Protein AF-A0A1W2H409-F1 (afdb_monomer)

Secondary structure (DSSP, 8-state):
--TT-EEEEEEEEE-TTS-EEEEEEEEEE--EEEEEES-STTSEEEEEE-TTSEEEEEEEE-SSS--EEEEEEETTPEEE-TTSPSEEEEEEEEETTEEEEEEEEEE--

Structure (mmCIF, N/CA/C/O backbone):
data_AF-A0A1W2H409-F1
#
_entry.id   AF-A0A1W2H409-F1
#
loop_
_atom_site.group_PDB
_atom_site.id
_atom_site.type_symbol
_atom_site.label_atom_id
_atom_site.label_alt_id
_atom_site.label_comp_id
_atom_site.label_asym_id
_atom_site.label_entity_id
_atom_site.label_seq_id
_atom_site.pdbx_PDB_ins_code
_atom_site.Cartn_x
_atom_site.Cartn_y
_atom_site.Cartn_z
_atom_site.occupancy
_atom_site.B_iso_or_equiv
_atom_site.auth_seq_id
_atom_site.auth_comp_id
_atom_site.auth_asym_id
_atom_site.auth_atom_id
_atom_site.pdbx_PDB_model_num
ATOM 1 N N . MET A 1 1 ? -10.602 -8.644 -10.021 1.00 40.28 1 MET A N 1
ATOM 2 C CA . MET A 1 1 ? -9.345 -9.085 -10.670 1.00 40.28 1 MET A CA 1
ATOM 3 C C . MET A 1 1 ? -8.415 -9.518 -9.551 1.00 40.28 1 MET A C 1
ATOM 5 O O . MET A 1 1 ? -8.414 -8.799 -8.561 1.00 40.28 1 MET A O 1
ATOM 9 N N . PRO A 1 2 ? -7.706 -10.656 -9.641 1.00 48.50 2 PRO A N 1
ATOM 10 C CA . PRO A 1 2 ? -6.783 -11.060 -8.583 1.00 48.50 2 PRO A CA 1
ATOM 11 C C . PRO A 1 2 ? -5.724 -9.964 -8.383 1.00 48.50 2 PRO A C 1
ATOM 13 O O . PRO A 1 2 ? -5.122 -9.492 -9.354 1.00 48.50 2 PRO A O 1
ATOM 16 N N . SER A 1 3 ? -5.590 -9.500 -7.143 1.00 54.72 3 SER A N 1
ATOM 17 C CA . SER A 1 3 ? -4.532 -8.606 -6.679 1.00 54.72 3 SER A CA 1
ATOM 18 C C . SER A 1 3 ? -3.172 -9.301 -6.857 1.00 54.72 3 SER A C 1
ATOM 20 O O . SER A 1 3 ? -3.072 -10.522 -6.766 1.00 54.72 3 SER A O 1
ATOM 22 N N . GLY A 1 4 ? -2.122 -8.542 -7.190 1.00 58.03 4 GLY A N 1
ATOM 23 C CA . GLY A 1 4 ? -0.744 -9.047 -7.133 1.00 58.03 4 GLY A CA 1
ATOM 24 C C . GLY A 1 4 ? -0.034 -9.439 -8.429 1.00 58.03 4 GLY A C 1
ATOM 25 O O . GLY A 1 4 ? 1.086 -9.940 -8.389 1.00 58.03 4 GLY A O 1
ATOM 26 N N . GLY A 1 5 ? -0.597 -9.130 -9.596 1.00 67.25 5 GLY A N 1
ATOM 27 C CA . GLY A 1 5 ? 0.169 -9.194 -10.846 1.00 67.25 5 GLY A CA 1
ATOM 28 C C . GLY A 1 5 ? 1.178 -8.044 -10.976 1.00 67.25 5 GLY A C 1
ATOM 29 O O . GLY A 1 5 ? 0.907 -6.920 -10.555 1.00 67.25 5 GLY A O 1
ATOM 30 N N . SER A 1 6 ? 2.315 -8.281 -11.630 1.00 76.06 6 SER A N 1
ATOM 31 C CA . SER A 1 6 ? 3.173 -7.207 -12.147 1.00 76.06 6 SER A CA 1
ATOM 32 C C . SER A 1 6 ? 3.511 -7.444 -13.618 1.00 76.06 6 SER A C 1
ATOM 34 O O . SER A 1 6 ? 3.532 -8.579 -14.093 1.00 76.06 6 SER A O 1
ATOM 36 N N . ILE A 1 7 ? 3.735 -6.362 -14.361 1.00 81.12 7 ILE A N 1
ATOM 37 C CA . ILE A 1 7 ? 4.206 -6.397 -15.745 1.00 81.12 7 ILE A CA 1
ATOM 38 C C . ILE A 1 7 ? 5.533 -5.655 -15.795 1.00 81.12 7 ILE A C 1
ATOM 40 O O . ILE A 1 7 ? 5.595 -4.466 -15.483 1.00 81.12 7 ILE A O 1
ATOM 44 N N . SER A 1 8 ? 6.583 -6.350 -16.222 1.00 84.06 8 SER A N 1
ATOM 45 C CA . SER A 1 8 ? 7.936 -5.805 -16.307 1.00 84.06 8 SER A CA 1
ATOM 46 C C . SER A 1 8 ? 8.385 -5.699 -17.759 1.00 84.06 8 SER A C 1
ATOM 48 O O . SER A 1 8 ? 8.354 -6.674 -18.508 1.00 84.06 8 SER A O 1
ATOM 50 N N . PHE A 1 9 ? 8.855 -4.519 -18.146 1.00 88.56 9 PHE A N 1
ATOM 51 C CA . PHE A 1 9 ? 9.456 -4.242 -19.443 1.00 88.56 9 PHE A CA 1
ATOM 52 C C . PHE A 1 9 ? 10.951 -3.996 -19.275 1.00 88.56 9 PHE A C 1
ATOM 54 O O . PHE A 1 9 ? 11.367 -3.208 -18.424 1.00 88.56 9 PHE A O 1
ATOM 61 N N . LYS A 1 10 ? 11.760 -4.613 -20.138 1.00 93.81 10 LYS A N 1
ATOM 62 C CA . LYS A 1 10 ? 13.165 -4.245 -20.317 1.00 93.81 10 LYS A CA 1
ATOM 63 C C . LYS A 1 10 ? 13.293 -3.401 -21.579 1.00 93.81 10 LYS A C 1
ATOM 65 O O . LYS A 1 10 ? 13.029 -3.883 -22.677 1.00 93.81 10 LYS A O 1
ATOM 70 N N . VAL A 1 11 ? 13.690 -2.146 -21.414 1.00 92.44 11 VAL A N 1
ATOM 71 C CA . VAL A 1 11 ? 13.889 -1.192 -22.507 1.00 92.44 11 VAL A CA 1
ATOM 72 C C . VAL A 1 11 ? 15.384 -1.018 -22.738 1.00 92.44 11 VAL A C 1
ATOM 74 O O . VAL A 1 11 ? 16.075 -0.428 -21.906 1.00 92.44 11 VAL A O 1
ATOM 77 N N . ASP A 1 12 ? 15.870 -1.519 -23.871 1.00 94.62 12 ASP A N 1
ATOM 78 C CA . ASP A 1 12 ? 17.262 -1.379 -24.299 1.00 94.62 12 ASP A CA 1
ATOM 79 C C . ASP A 1 12 ? 17.375 -0.286 -25.369 1.00 94.62 12 ASP A C 1
ATOM 81 O O . ASP A 1 12 ? 16.795 -0.388 -26.450 1.00 94.62 12 ASP A O 1
ATOM 85 N N . ALA A 1 13 ? 18.157 0.753 -25.090 1.00 94.00 13 ALA A N 1
ATOM 86 C CA . ALA A 1 13 ? 18.599 1.705 -26.097 1.00 94.00 13 ALA A CA 1
ATOM 87 C C . ALA A 1 13 ? 19.825 1.124 -26.804 1.00 94.00 13 ALA A C 1
ATOM 89 O O . ALA A 1 13 ? 20.845 0.875 -26.157 1.00 94.00 13 ALA A O 1
ATOM 90 N N . LYS A 1 14 ? 19.734 0.913 -28.118 1.00 95.88 14 LYS A N 1
ATOM 91 C CA . LYS A 1 14 ? 20.834 0.394 -28.936 1.00 95.88 14 LYS A CA 1
ATOM 92 C C . LYS A 1 14 ? 21.393 1.470 -29.858 1.00 95.88 14 LYS A C 1
ATOM 94 O O . LYS A 1 14 ? 20.646 2.287 -30.388 1.00 95.88 14 LYS A O 1
ATOM 99 N N . SER A 1 15 ? 22.703 1.461 -3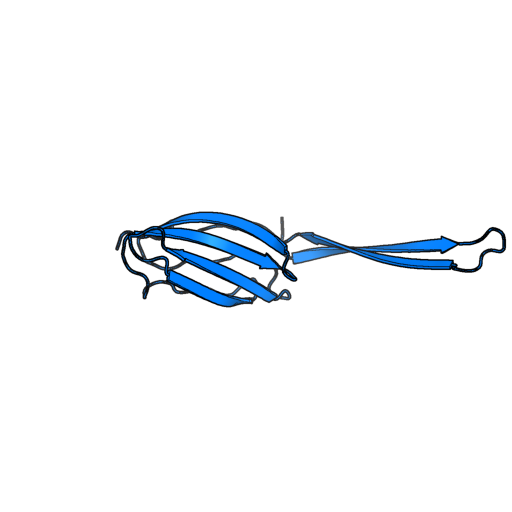0.051 1.00 93.38 15 SER A N 1
ATOM 100 C CA . SER A 1 15 ? 23.377 2.252 -31.080 1.00 93.38 15 SER A CA 1
ATOM 101 C C . SER A 1 15 ? 23.125 1.664 -32.466 1.00 93.38 15 SER A C 1
ATOM 103 O O . SER A 1 15 ? 22.673 0.529 -32.617 1.00 93.38 15 SER A O 1
ATOM 105 N N . VAL A 1 16 ? 23.479 2.429 -33.499 1.00 91.81 16 VAL A N 1
ATOM 106 C CA . VAL A 1 16 ? 23.386 2.009 -34.909 1.00 91.81 16 VAL A CA 1
ATOM 107 C C . VAL A 1 16 ? 24.154 0.718 -35.223 1.00 91.81 16 VAL A C 1
ATOM 109 O 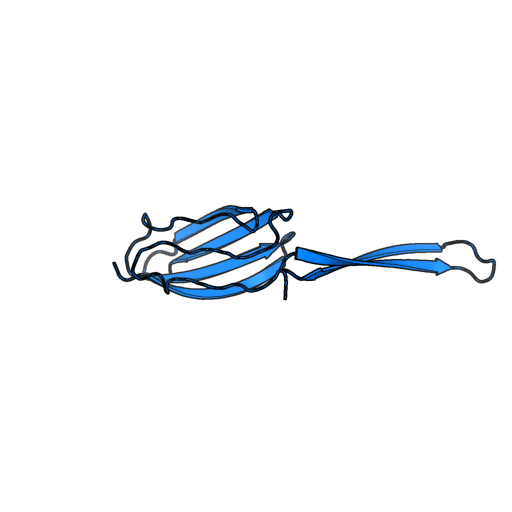O . VAL A 1 16 ? 23.757 -0.010 -36.124 1.00 91.81 16 VAL A O 1
ATOM 112 N N . ASN A 1 17 ? 25.204 0.387 -34.466 1.00 93.38 17 ASN A N 1
ATOM 113 C CA . ASN A 1 17 ? 25.939 -0.880 -34.587 1.00 93.38 17 ASN A CA 1
ATOM 114 C C . ASN A 1 17 ? 25.375 -2.013 -33.698 1.00 93.38 17 ASN A C 1
ATOM 116 O O . ASN A 1 17 ? 26.007 -3.054 -33.553 1.00 93.38 17 ASN A O 1
ATOM 120 N N . GLY A 1 18 ? 24.200 -1.824 -33.090 1.00 88.31 18 GLY A N 1
ATOM 121 C CA . GLY A 1 18 ? 23.495 -2.846 -32.313 1.00 88.31 18 GLY A CA 1
ATOM 122 C C . GLY A 1 18 ? 23.972 -3.027 -30.868 1.00 88.31 18 GLY A C 1
ATOM 123 O O . GLY A 1 18 ? 23.410 -3.863 -30.156 1.00 88.31 18 GLY A O 1
ATOM 124 N N . GLN A 1 19 ? 24.958 -2.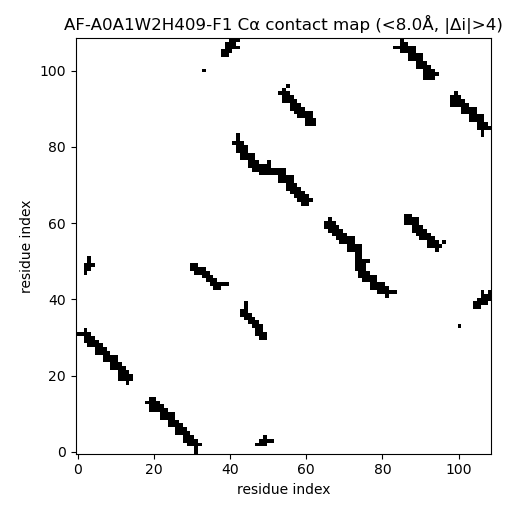249 -30.410 1.00 93.56 19 GLN A N 1
ATOM 125 C CA . GLN A 1 19 ? 25.443 -2.287 -29.029 1.00 93.56 19 GLN A CA 1
ATOM 126 C C . GLN A 1 19 ? 24.426 -1.637 -28.081 1.00 93.56 19 GLN A C 1
ATOM 128 O O . GLN A 1 19 ? 23.905 -0.556 -28.353 1.00 93.56 19 GLN A O 1
ATOM 133 N N . THR A 1 20 ? 24.137 -2.279 -26.948 1.00 92.69 20 THR A N 1
ATOM 134 C CA . THR A 1 20 ? 23.279 -1.680 -25.917 1.00 92.69 20 THR A CA 1
ATOM 135 C C . THR A 1 20 ? 24.018 -0.527 -25.243 1.00 92.69 20 THR A C 1
ATOM 137 O O . THR A 1 20 ? 25.029 -0.729 -24.578 1.00 92.69 20 THR A O 1
ATOM 140 N N . ILE A 1 21 ? 23.494 0.683 -25.411 1.00 94.38 21 ILE A N 1
ATOM 141 C CA . ILE A 1 21 ? 23.991 1.918 -24.795 1.00 94.38 21 ILE A CA 1
ATOM 142 C C . ILE A 1 21 ? 23.462 2.029 -23.364 1.00 94.38 21 ILE A C 1
ATOM 144 O O . ILE A 1 21 ? 24.152 2.498 -22.462 1.00 94.38 21 ILE A O 1
ATOM 148 N N . LYS A 1 22 ? 22.203 1.632 -23.156 1.00 93.25 22 LYS A N 1
ATOM 149 C CA . LYS A 1 22 ? 21.536 1.733 -21.860 1.00 93.25 22 LYS A CA 1
ATOM 150 C C . LYS A 1 22 ? 20.392 0.739 -21.764 1.00 93.25 22 LYS A C 1
ATOM 152 O O . LYS A 1 22 ? 19.657 0.562 -22.729 1.00 93.25 22 LYS A O 1
ATOM 157 N N . THR A 1 23 ? 20.197 0.185 -20.576 1.00 93.19 23 THR A N 1
ATOM 158 C CA . THR A 1 23 ? 19.033 -0.636 -20.236 1.00 93.19 23 THR A CA 1
ATOM 159 C C . THR A 1 23 ? 18.238 0.053 -19.137 1.00 93.19 23 THR A C 1
ATOM 161 O O . THR A 1 23 ? 18.811 0.602 -18.194 1.00 93.19 23 THR A O 1
ATOM 164 N N . ARG A 1 24 ? 16.910 0.023 -19.244 1.00 91.81 24 ARG A N 1
ATOM 165 C CA . ARG A 1 24 ? 15.994 0.434 -18.182 1.00 91.81 24 ARG A CA 1
ATOM 166 C C . ARG A 1 24 ? 14.947 -0.648 -17.968 1.00 91.81 24 ARG A C 1
ATOM 168 O O . ARG A 1 24 ? 14.243 -1.014 -18.902 1.00 91.81 24 ARG A O 1
ATOM 175 N N . ASN A 1 25 ? 14.823 -1.106 -16.729 1.00 90.50 25 ASN A N 1
ATOM 176 C CA . ASN A 1 25 ? 13.724 -1.968 -16.312 1.00 90.50 25 ASN A CA 1
ATOM 177 C C . ASN A 1 25 ? 12.570 -1.083 -15.826 1.00 90.50 25 ASN A C 1
ATOM 179 O O . ASN A 1 25 ? 12.794 -0.130 -15.077 1.00 90.50 25 ASN A O 1
ATOM 183 N N . ILE A 1 26 ? 11.358 -1.356 -16.297 1.00 86.44 26 ILE A N 1
ATOM 184 C CA . ILE A 1 26 ? 10.139 -0.630 -15.941 1.00 86.44 26 ILE A CA 1
ATOM 185 C C . ILE A 1 26 ? 9.124 -1.664 -15.476 1.00 86.44 26 ILE A C 1
ATOM 187 O O . ILE A 1 26 ? 8.673 -2.470 -16.283 1.00 86.44 26 ILE A O 1
ATOM 191 N N . THR A 1 27 ? 8.757 -1.622 -14.200 1.00 81.06 27 THR A N 1
ATOM 192 C CA . THR A 1 27 ? 7.768 -2.533 -13.620 1.00 81.06 27 THR A CA 1
ATOM 193 C C . THR A 1 27 ? 6.494 -1.773 -13.287 1.00 81.06 27 THR A C 1
ATOM 195 O O . THR A 1 27 ? 6.534 -0.730 -12.635 1.00 81.06 27 THR A O 1
ATOM 198 N N . PHE A 1 28 ? 5.363 -2.299 -13.741 1.00 77.88 28 PHE A N 1
ATOM 199 C CA . PHE A 1 28 ? 4.026 -1.858 -13.378 1.00 77.88 28 PHE A CA 1
ATOM 200 C C . PHE A 1 28 ? 3.427 -2.886 -12.428 1.00 77.88 28 PHE A C 1
ATOM 202 O O . PHE A 1 28 ? 3.336 -4.063 -12.769 1.00 77.88 28 PHE A O 1
ATOM 209 N N . TYR A 1 29 ? 3.010 -2.442 -11.251 1.00 74.62 29 TYR A N 1
ATOM 210 C CA . TYR A 1 29 ? 2.391 -3.298 -10.247 1.00 74.62 29 TYR A CA 1
ATOM 211 C C . TYR A 1 29 ? 0.875 -3.106 -10.270 1.00 74.62 29 TYR A C 1
ATOM 213 O O . TYR A 1 29 ? 0.385 -1.978 -10.211 1.00 74.62 29 TYR A O 1
ATOM 221 N N . ASN A 1 30 ? 0.128 -4.206 -10.342 1.00 74.81 30 ASN A N 1
ATOM 222 C CA . ASN A 1 30 ? -1.288 -4.216 -10.010 1.00 74.81 30 ASN A CA 1
ATOM 223 C C . ASN A 1 30 ? -1.414 -4.485 -8.510 1.00 74.81 30 ASN A C 1
ATOM 225 O O . ASN A 1 30 ? -1.390 -5.632 -8.059 1.00 74.81 30 ASN A O 1
ATOM 229 N N . PHE A 1 31 ? -1.540 -3.405 -7.747 1.00 69.62 31 PHE A N 1
ATOM 230 C CA . PHE A 1 31 ? -1.617 -3.482 -6.296 1.00 69.62 31 PHE A CA 1
ATOM 231 C C . PHE A 1 31 ? -2.922 -4.108 -5.785 1.00 69.62 31 PHE A C 1
ATOM 233 O O . PHE A 1 31 ? -2.951 -4.513 -4.635 1.00 69.62 31 PHE A O 1
ATOM 240 N N . GLY A 1 32 ? -3.959 -4.272 -6.615 1.00 69.50 32 GLY A N 1
ATOM 241 C CA . GLY A 1 32 ? -5.251 -4.802 -6.178 1.00 69.50 32 GLY A CA 1
ATOM 242 C C . GLY A 1 32 ? -6.261 -3.705 -5.852 1.00 69.50 32 GLY A C 1
ATOM 243 O O . GLY A 1 32 ? -6.341 -2.701 -6.559 1.00 69.50 32 GLY A O 1
ATOM 244 N N . SER A 1 33 ? -7.082 -3.921 -4.823 1.00 63.47 33 SER A N 1
ATOM 245 C CA . SER A 1 33 ? -8.123 -2.983 -4.389 1.00 63.47 33 SER A CA 1
ATOM 246 C C . SER A 1 33 ? -7.918 -2.608 -2.927 1.00 63.47 33 SER A C 1
ATOM 248 O O . SER A 1 33 ? -7.990 -3.453 -2.046 1.00 63.47 33 SER A O 1
ATOM 250 N N . PHE A 1 34 ? -7.730 -1.319 -2.654 1.00 64.75 34 PHE A N 1
ATOM 251 C CA . PHE A 1 34 ? -7.680 -0.810 -1.287 1.00 64.75 34 PHE A CA 1
ATOM 252 C C . PHE A 1 34 ? -9.105 -0.765 -0.721 1.00 64.75 34 PHE A C 1
ATOM 254 O O . PHE A 1 34 ? -9.867 0.154 -1.021 1.00 64.75 34 PHE A O 1
ATOM 261 N N . MET A 1 35 ? -9.505 -1.781 0.046 1.00 61.44 35 MET A N 1
ATOM 262 C CA . MET A 1 35 ? -10.847 -1.852 0.634 1.00 61.44 35 MET A CA 1
ATOM 263 C C . MET A 1 35 ? -10.824 -1.651 2.139 1.00 61.44 35 MET A C 1
ATOM 265 O O . MET A 1 35 ? -10.573 -2.591 2.878 1.00 61.44 35 MET A O 1
ATOM 269 N N . VAL A 1 36 ? -11.189 -0.452 2.608 1.00 60.22 36 VAL A N 1
ATOM 270 C CA . VAL A 1 36 ? -11.386 -0.195 4.044 1.00 60.22 36 VAL A CA 1
ATOM 271 C C . VAL A 1 36 ? -12.647 -0.854 4.574 1.00 60.22 36 VAL A C 1
ATOM 273 O O . VAL A 1 36 ? -13.720 -0.252 4.559 1.00 60.22 36 VAL A O 1
ATOM 276 N N . PHE A 1 37 ? -12.508 -2.099 5.050 1.00 54.97 37 PHE A N 1
ATOM 277 C CA . PHE A 1 37 ? -13.598 -2.865 5.643 1.00 54.97 37 PHE A CA 1
ATOM 278 C C . PHE A 1 37 ? -13.314 -3.351 7.078 1.00 54.97 37 PHE A C 1
ATOM 280 O O . PHE A 1 37 ? -12.225 -3.862 7.348 1.00 54.97 37 PHE A O 1
ATOM 287 N N .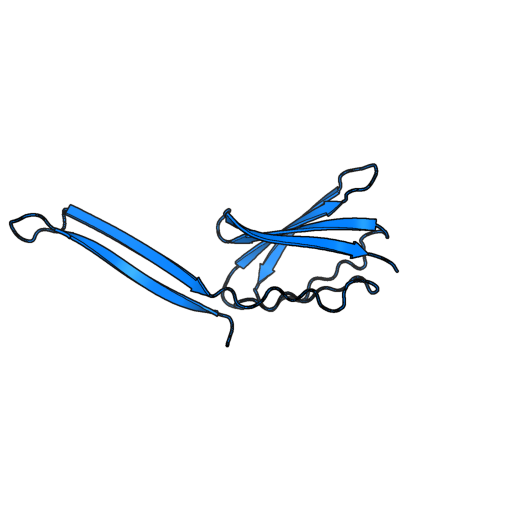 PRO A 1 38 ? -14.330 -3.295 7.963 1.00 50.88 38 PRO A N 1
ATOM 288 C CA . PRO A 1 38 ? -15.494 -2.408 7.868 1.00 50.88 38 PRO A CA 1
ATOM 289 C C . PRO A 1 38 ? -15.027 -0.948 7.985 1.00 50.88 38 PRO A C 1
ATOM 291 O O . PRO A 1 38 ? -14.007 -0.690 8.617 1.00 50.88 38 PRO A O 1
ATOM 294 N N . ASN A 1 39 ? -15.762 0.010 7.403 1.00 52.56 39 ASN A N 1
ATOM 295 C CA . ASN A 1 39 ? -15.568 1.440 7.700 1.00 52.56 39 ASN A CA 1
ATOM 296 C C . ASN A 1 39 ? -15.411 1.573 9.228 1.00 52.56 39 ASN A C 1
ATOM 298 O O . ASN A 1 39 ? -16.341 1.135 9.908 1.00 52.56 39 ASN A O 1
ATOM 302 N N . PRO A 1 40 ? -14.252 2.008 9.766 1.00 54.59 40 PRO A N 1
ATOM 303 C CA . PRO A 1 40 ? -13.700 1.427 10.995 1.00 54.59 40 PRO A CA 1
ATOM 304 C C . PRO A 1 40 ? -14.378 1.902 12.291 1.00 54.59 40 PRO A C 1
ATOM 306 O O . PRO A 1 40 ? -13.752 2.387 13.226 1.00 54.59 40 PRO A O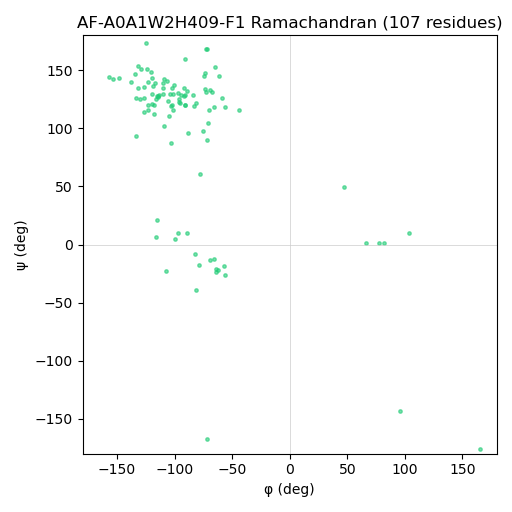 1
ATOM 309 N N . SER A 1 41 ? -15.677 1.652 12.424 1.00 52.38 41 SER A N 1
ATOM 310 C CA . SER A 1 41 ? -16.433 1.763 13.668 1.00 52.38 41 SER A CA 1
ATOM 311 C C . SER A 1 41 ? -15.985 0.737 14.716 1.00 52.38 41 SER A C 1
ATOM 313 O O . SER A 1 41 ? -16.365 0.827 15.873 1.00 52.38 41 SER A O 1
ATOM 315 N N . LYS A 1 42 ? -15.192 -0.271 14.324 1.00 54.34 42 LYS A N 1
ATOM 316 C CA . LYS A 1 42 ? -14.652 -1.305 15.225 1.00 54.34 42 LYS A CA 1
ATOM 317 C C . LYS A 1 42 ? -13.122 -1.303 15.341 1.00 54.34 42 LYS A C 1
ATOM 319 O O . LYS A 1 42 ? -12.582 -2.201 15.970 1.00 54.34 42 LYS A O 1
ATOM 324 N N . GLY A 1 43 ? -12.430 -0.325 14.750 1.00 58.28 43 GLY A N 1
ATOM 325 C CA . GLY A 1 43 ? -10.974 -0.174 14.889 1.00 58.28 43 GLY A CA 1
ATOM 326 C C . GLY A 1 43 ? -10.105 -1.120 14.050 1.00 58.28 43 GLY A C 1
ATOM 327 O O . GLY A 1 43 ? -8.890 -1.004 14.119 1.00 58.28 43 GLY A O 1
ATOM 328 N N . ASN A 1 44 ? -10.685 -1.994 13.224 1.00 58.88 44 ASN A N 1
ATOM 329 C CA . ASN A 1 44 ? -9.926 -2.913 12.369 1.00 58.88 44 ASN A CA 1
ATOM 330 C C . ASN A 1 44 ? -10.060 -2.526 10.898 1.00 58.88 44 ASN A C 1
ATOM 332 O O . ASN A 1 44 ? -11.161 -2.199 10.449 1.00 58.88 44 ASN A O 1
ATOM 336 N N . PHE A 1 45 ? -8.957 -2.611 10.158 1.00 65.00 45 PHE A N 1
ATOM 337 C CA . PHE A 1 45 ? -8.921 -2.384 8.720 1.00 65.00 45 PHE A CA 1
ATOM 338 C C . PHE A 1 45 ? -8.127 -3.507 8.044 1.00 65.00 45 PHE A C 1
ATOM 340 O O . PHE A 1 45 ? -6.987 -3.787 8.413 1.00 65.00 45 PHE A O 1
ATOM 347 N N . GLN A 1 46 ? -8.744 -4.160 7.059 1.00 64.81 46 GLN A N 1
ATOM 348 C CA . GLN A 1 46 ? -8.060 -5.118 6.200 1.00 64.81 46 GLN A CA 1
ATOM 349 C C . GLN A 1 46 ? -7.612 -4.438 4.911 1.00 64.81 46 GLN A C 1
ATOM 351 O O . GLN A 1 46 ? -8.421 -3.861 4.192 1.00 64.81 46 GLN A O 1
ATOM 356 N N . ILE A 1 47 ? -6.326 -4.537 4.611 1.00 66.25 47 ILE A N 1
ATOM 357 C CA . ILE A 1 47 ? -5.757 -4.122 3.337 1.00 66.25 47 ILE A CA 1
ATOM 358 C C . ILE A 1 47 ? -5.670 -5.391 2.481 1.00 66.25 47 ILE A C 1
ATOM 360 O O . ILE A 1 47 ? -5.106 -6.372 2.937 1.00 66.25 47 ILE A O 1
ATOM 364 N N . ASP A 1 48 ? -6.293 -5.399 1.299 1.00 65.81 48 ASP A N 1
ATOM 365 C CA . ASP A 1 48 ? -6.211 -6.504 0.326 1.00 65.81 48 ASP A CA 1
ATOM 366 C C . ASP A 1 48 ? -5.261 -6.080 -0.803 1.00 65.81 48 ASP A C 1
ATOM 368 O O . ASP A 1 48 ? -5.652 -5.445 -1.791 1.00 65.81 48 ASP A O 1
ATOM 372 N N . LEU A 1 49 ? -3.972 -6.339 -0.592 1.00 71.06 49 LEU A N 1
ATOM 373 C CA . LEU A 1 49 ? -2.889 -6.055 -1.530 1.00 71.06 49 LEU A CA 1
ATOM 374 C C . LEU A 1 49 ? -2.089 -7.325 -1.808 1.00 71.06 49 LEU A C 1
ATOM 376 O O . LEU A 1 49 ? -2.258 -8.353 -1.173 1.00 71.06 49 LEU A O 1
ATOM 380 N N . ASN A 1 50 ? -1.157 -7.244 -2.756 1.00 69.56 50 ASN A N 1
ATOM 381 C CA . ASN A 1 50 ? -0.273 -8.366 -3.056 1.00 69.56 50 ASN A CA 1
ATOM 382 C C . ASN A 1 50 ? 0.511 -8.839 -1.805 1.00 69.56 50 ASN A C 1
ATOM 384 O O . ASN A 1 50 ? 1.338 -8.063 -1.311 1.00 69.56 50 ASN A O 1
ATOM 388 N N . PRO A 1 51 ? 0.345 -10.091 -1.339 1.00 69.94 51 PRO A N 1
ATOM 389 C CA . PRO A 1 51 ? 1.050 -10.607 -0.162 1.00 69.94 51 PRO A CA 1
ATOM 390 C C . PRO A 1 51 ? 2.574 -10.653 -0.312 1.00 69.94 51 PRO A C 1
ATOM 392 O O . PRO A 1 51 ? 3.292 -10.662 0.688 1.00 69.94 51 PRO A O 1
ATOM 395 N N . GLU A 1 52 ? 3.086 -10.670 -1.544 1.00 72.94 52 GLU A N 1
ATOM 396 C CA . GLU A 1 52 ? 4.525 -10.710 -1.820 1.00 72.94 52 GLU A CA 1
ATOM 397 C C . GLU A 1 52 ? 5.200 -9.330 -1.750 1.00 72.94 52 GLU A C 1
ATOM 399 O O . GLU A 1 52 ? 6.426 -9.242 -1.826 1.00 72.94 52 GLU A O 1
ATOM 404 N N . LEU A 1 53 ? 4.425 -8.247 -1.615 1.00 75.81 53 LEU A N 1
ATOM 405 C CA . LEU A 1 53 ? 4.936 -6.878 -1.588 1.00 75.81 53 LEU A CA 1
ATOM 406 C C . LEU A 1 53 ? 4.876 -6.286 -0.176 1.00 75.81 53 LEU A C 1
ATOM 408 O O . LEU A 1 53 ? 3.904 -6.469 0.557 1.00 75.81 53 LEU A O 1
ATOM 412 N N . GLU A 1 54 ? 5.920 -5.537 0.181 1.00 82.06 54 GLU A N 1
ATOM 413 C CA . GLU A 1 54 ? 5.968 -4.748 1.412 1.00 82.06 54 GLU A CA 1
ATOM 414 C C . GLU A 1 54 ? 5.474 -3.323 1.160 1.00 82.06 54 GLU A C 1
ATOM 416 O O . GLU A 1 54 ? 5.884 -2.655 0.205 1.00 82.06 54 GLU A O 1
ATOM 421 N N . PHE A 1 55 ? 4.626 -2.838 2.060 1.00 84.31 55 PHE A N 1
ATOM 422 C CA . PHE A 1 55 ? 4.065 -1.496 2.027 1.00 84.31 55 PHE A CA 1
ATOM 423 C C . PHE A 1 55 ? 4.361 -0.767 3.331 1.00 84.31 55 PHE A C 1
ATOM 425 O O . PHE A 1 55 ? 4.449 -1.373 4.399 1.00 84.31 55 PHE A O 1
ATOM 432 N N . LYS A 1 56 ? 4.468 0.558 3.251 1.00 87.25 56 LYS A N 1
ATOM 433 C CA . LYS A 1 56 ? 4.504 1.432 4.424 1.00 87.25 56 LYS A CA 1
ATOM 434 C C . LYS A 1 56 ? 3.158 2.112 4.575 1.00 87.25 56 LYS A C 1
ATOM 436 O O . LYS A 1 56 ? 2.666 2.728 3.635 1.00 87.25 56 LYS A O 1
ATOM 441 N N . ILE A 1 57 ? 2.589 2.042 5.763 1.00 85.25 57 ILE A N 1
ATOM 442 C CA . ILE A 1 57 ? 1.396 2.788 6.138 1.00 85.25 57 ILE A CA 1
ATOM 443 C C . ILE A 1 57 ? 1.822 3.976 6.983 1.00 85.25 57 ILE A C 1
ATOM 445 O O . ILE A 1 57 ? 2.601 3.816 7.919 1.00 85.25 57 ILE A O 1
ATOM 449 N N . GLU A 1 58 ? 1.270 5.145 6.684 1.00 86.75 58 GLU A N 1
ATOM 450 C CA . GLU A 1 58 ? 1.280 6.309 7.562 1.00 86.75 58 GLU A CA 1
ATOM 451 C C . GLU A 1 58 ? -0.163 6.627 7.962 1.00 86.75 58 GLU A C 1
ATOM 453 O O . GLU A 1 58 ? -1.037 6.780 7.104 1.00 86.75 58 GLU A O 1
ATOM 458 N N . ILE A 1 59 ? -0.412 6.745 9.264 1.00 84.75 59 ILE A N 1
ATOM 459 C CA . ILE A 1 59 ? -1.695 7.221 9.790 1.00 84.75 59 ILE A CA 1
ATOM 460 C C . ILE A 1 59 ? -1.488 8.540 10.491 1.00 84.75 59 ILE A C 1
ATOM 462 O O . ILE A 1 59 ? -0.648 8.639 11.380 1.00 84.75 59 ILE A O 1
ATOM 466 N N . ILE A 1 60 ? -2.274 9.534 10.090 1.00 85.62 60 ILE A N 1
ATOM 467 C CA . ILE A 1 60 ? -2.179 10.912 10.552 1.00 85.62 60 ILE A CA 1
ATOM 468 C C . ILE A 1 60 ? -3.487 11.279 11.250 1.00 85.62 60 ILE A C 1
ATOM 470 O O . ILE A 1 60 ? -4.522 11.393 10.594 1.00 85.62 60 ILE A O 1
ATOM 474 N N . GLY A 1 61 ? -3.447 11.483 12.566 1.00 84.50 61 GLY A N 1
ATOM 475 C CA . GLY A 1 61 ? -4.583 12.019 13.319 1.00 84.50 61 GLY A CA 1
ATOM 476 C C . GLY A 1 61 ? -4.847 13.485 12.972 1.00 84.50 61 GLY A C 1
ATOM 477 O O . GLY A 1 61 ? -3.919 14.293 12.955 1.00 84.50 61 GLY A O 1
ATOM 478 N N . LEU A 1 62 ? -6.111 13.827 12.717 1.00 80.75 62 LEU A N 1
ATOM 479 C CA . LEU A 1 62 ? -6.566 15.188 12.391 1.00 80.75 62 LEU A CA 1
ATOM 480 C C . LEU A 1 62 ? -7.132 15.964 13.586 1.00 80.75 62 LEU A C 1
ATOM 482 O O . LEU A 1 62 ? -7.724 17.029 13.419 1.00 80.75 62 LEU A O 1
ATOM 486 N N . GLY A 1 63 ? -6.963 15.427 14.793 1.00 72.62 63 GLY A N 1
ATOM 487 C CA . GLY A 1 63 ? -7.330 16.103 16.034 1.00 72.62 63 GLY A CA 1
ATOM 488 C C . GLY A 1 63 ? -6.393 17.265 16.388 1.00 72.62 63 GLY A C 1
ATOM 489 O O . GLY A 1 63 ? -5.569 17.709 15.593 1.00 72.62 63 GLY A O 1
ATOM 490 N N . HIS A 1 64 ? -6.497 17.753 17.627 1.00 58.44 64 HIS A N 1
ATOM 491 C CA . HIS A 1 64 ? -5.655 18.853 18.127 1.00 58.44 64 HIS A CA 1
ATOM 492 C C . HIS A 1 64 ? -4.158 18.507 18.191 1.00 58.44 64 HIS A C 1
ATOM 494 O O . HIS A 1 64 ? -3.322 19.402 18.101 1.00 58.44 64 HIS A O 1
ATOM 500 N N . THR A 1 65 ? -3.821 17.218 18.285 1.00 61.00 65 THR A N 1
ATOM 501 C CA . THR A 1 65 ? -2.444 16.725 18.215 1.00 61.00 65 THR A CA 1
ATOM 502 C C . THR A 1 65 ? -2.310 15.803 17.012 1.00 61.00 65 THR A C 1
ATOM 504 O O . THR A 1 65 ? -2.975 14.769 16.939 1.00 61.00 65 THR A O 1
ATOM 507 N N . ILE A 1 66 ? -1.426 16.159 16.077 1.00 67.44 66 ILE A N 1
ATOM 508 C CA . ILE A 1 66 ? -1.101 15.308 14.932 1.00 67.44 66 ILE A CA 1
ATOM 509 C C . ILE A 1 66 ? -0.301 14.110 15.447 1.00 67.44 66 ILE A C 1
ATOM 511 O O . ILE A 1 66 ? 0.884 14.229 15.752 1.00 67.44 66 ILE A O 1
ATOM 515 N N . GLN A 1 67 ? -0.942 12.948 15.534 1.00 69.00 67 GLN A N 1
ATOM 516 C CA . GLN A 1 67 ? -0.251 11.683 15.770 1.00 69.00 67 GLN A CA 1
ATOM 517 C C . GLN A 1 67 ? 0.097 11.051 14.429 1.00 69.00 67 GLN A C 1
ATOM 519 O O . GLN A 1 67 ? -0.781 10.921 13.577 1.00 69.00 67 GLN A O 1
ATOM 524 N N . ARG A 1 68 ? 1.366 10.674 14.245 1.00 78.06 68 ARG A N 1
ATOM 525 C CA . ARG A 1 68 ? 1.821 9.909 13.081 1.00 78.06 68 ARG A CA 1
ATOM 526 C C . ARG A 1 68 ? 2.327 8.551 13.510 1.00 78.06 68 ARG A C 1
ATOM 528 O O . ARG A 1 68 ? 3.230 8.471 14.340 1.00 78.06 68 ARG A O 1
ATOM 535 N N . GLN A 1 69 ? 1.777 7.504 12.917 1.00 77.81 69 GLN A N 1
ATOM 536 C CA . GLN A 1 69 ? 2.264 6.142 13.098 1.00 77.81 69 GLN A CA 1
ATOM 537 C C . GLN A 1 69 ? 2.714 5.587 11.756 1.00 77.81 69 GLN A C 1
ATOM 539 O O . GLN A 1 69 ? 2.023 5.774 10.757 1.00 77.81 69 GLN A O 1
ATOM 544 N N . HIS A 1 70 ? 3.871 4.924 11.761 1.00 81.31 70 HIS A N 1
ATOM 545 C CA . HIS A 1 70 ? 4.421 4.242 10.599 1.00 81.31 70 HIS A CA 1
ATOM 546 C C . HIS A 1 70 ? 4.446 2.747 10.870 1.00 81.31 70 HIS A C 1
ATOM 548 O O . HIS A 1 70 ? 4.980 2.317 11.893 1.00 81.31 70 HIS A O 1
ATOM 554 N N . LEU A 1 71 ? 3.880 1.970 9.955 1.00 82.00 71 LEU A N 1
ATOM 555 C CA . LEU A 1 71 ? 3.848 0.514 10.040 1.00 82.00 71 LEU A CA 1
ATOM 556 C C . LEU A 1 71 ? 4.285 -0.063 8.700 1.00 82.00 71 LEU A C 1
ATOM 558 O O . LEU A 1 71 ? 3.833 0.402 7.655 1.00 82.00 71 LEU A O 1
ATOM 562 N N . SER A 1 72 ? 5.157 -1.065 8.733 1.00 81.62 72 SER A N 1
ATOM 563 C CA . SER A 1 72 ? 5.443 -1.885 7.558 1.00 81.62 72 SER A CA 1
ATOM 564 C C . SER A 1 72 ? 4.515 -3.088 7.578 1.00 81.62 72 SER A C 1
ATOM 566 O O . SER A 1 72 ? 4.454 -3.783 8.591 1.00 81.62 72 SER A O 1
ATOM 568 N N . ILE A 1 73 ? 3.806 -3.316 6.479 1.00 79.69 73 ILE A N 1
ATOM 569 C CA . ILE A 1 73 ? 2.857 -4.420 6.338 1.00 79.69 73 ILE A CA 1
ATOM 570 C C . ILE A 1 73 ? 3.094 -5.170 5.031 1.00 79.69 73 ILE A C 1
ATOM 572 O O . ILE A 1 73 ? 3.588 -4.600 4.053 1.00 79.69 73 ILE A O 1
ATOM 576 N N . LYS A 1 74 ? 2.715 -6.442 5.006 1.00 78.19 74 LYS A N 1
ATOM 577 C CA . LYS A 1 74 ? 2.548 -7.218 3.777 1.00 78.19 74 LYS A CA 1
ATOM 578 C C . LYS A 1 74 ? 1.119 -7.104 3.276 1.00 78.19 74 LYS A C 1
ATOM 580 O O . LYS A 1 74 ? 0.218 -6.737 4.025 1.00 78.19 74 LYS A O 1
ATOM 585 N N . GLY A 1 75 ? 0.912 -7.395 1.996 1.00 67.69 75 GLY A N 1
ATOM 586 C CA . GLY A 1 75 ? -0.366 -7.093 1.363 1.00 67.69 75 GLY A CA 1
ATOM 587 C C . GLY A 1 75 ? -1.593 -7.831 1.904 1.00 67.69 75 GLY A C 1
ATOM 588 O O . GLY A 1 75 ? -2.681 -7.294 1.757 1.00 67.69 75 GLY A 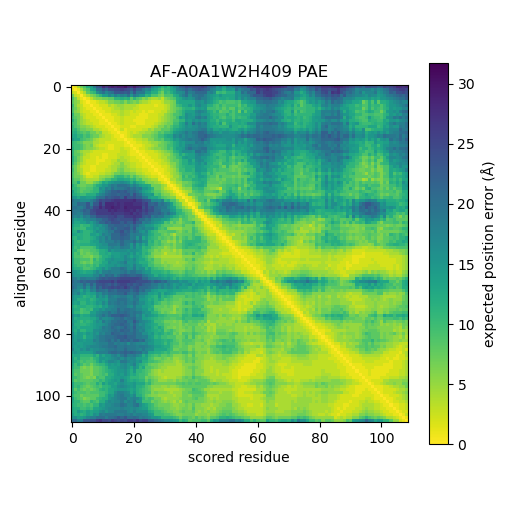O 1
ATOM 589 N N . ASP A 1 76 ? -1.417 -8.967 2.582 1.00 69.19 76 ASP A N 1
ATOM 590 C CA . ASP A 1 76 ? -2.502 -9.719 3.237 1.00 69.19 76 ASP A CA 1
ATOM 591 C C . ASP A 1 76 ? -2.599 -9.455 4.754 1.00 69.19 76 ASP A C 1
ATOM 593 O O . ASP A 1 76 ? -3.384 -10.100 5.457 1.00 69.19 76 ASP A O 1
ATOM 597 N N . ASP A 1 77 ? -1.801 -8.531 5.297 1.00 71.12 77 ASP A N 1
ATOM 598 C CA . ASP A 1 77 ? -1.793 -8.282 6.735 1.00 71.12 77 ASP A CA 1
ATOM 599 C C . ASP A 1 77 ? -3.065 -7.546 7.179 1.00 71.12 77 ASP A C 1
ATOM 601 O O . ASP A 1 77 ? -3.458 -6.498 6.654 1.00 71.12 77 ASP A O 1
ATOM 605 N N . MET A 1 78 ? -3.689 -8.073 8.232 1.00 69.94 78 MET A N 1
ATOM 606 C CA . MET A 1 78 ? -4.746 -7.376 8.952 1.00 69.94 78 MET A CA 1
ATOM 607 C C . MET A 1 78 ? -4.111 -6.394 9.932 1.00 69.94 78 MET A C 1
ATOM 609 O O . MET A 1 78 ? -3.360 -6.800 10.821 1.00 69.94 78 MET A O 1
ATOM 613 N N . VAL A 1 79 ? -4.434 -5.109 9.796 1.00 73.00 79 VAL A N 1
ATOM 614 C CA . VAL A 1 79 ? -3.878 -4.079 10.673 1.00 73.00 79 VAL A CA 1
ATOM 615 C C . VAL A 1 79 ? -4.921 -3.662 11.699 1.00 73.00 79 VAL A C 1
ATOM 617 O O . VAL A 1 79 ? -6.015 -3.194 11.368 1.00 73.00 79 VAL A O 1
ATOM 620 N N . ASP A 1 80 ? -4.578 -3.869 12.966 1.00 71.81 80 ASP A N 1
ATOM 621 C CA . ASP A 1 80 ? -5.414 -3.513 14.104 1.00 71.81 80 ASP A CA 1
ATOM 622 C C . ASP A 1 80 ? -5.079 -2.090 14.577 1.00 71.81 80 ASP A C 1
ATOM 624 O O . ASP A 1 80 ? -3.955 -1.790 14.983 1.00 71.81 80 ASP A O 1
ATOM 628 N N . PHE A 1 81 ? -6.081 -1.215 14.535 1.00 70.75 81 PHE A N 1
ATOM 629 C CA . PHE A 1 81 ? -6.027 0.164 15.012 1.00 70.75 81 PHE A CA 1
ATOM 630 C C . PHE A 1 81 ? -6.976 0.406 16.188 1.00 70.75 81 PHE A C 1
ATOM 632 O O . PHE A 1 81 ? -7.314 1.548 16.502 1.00 70.75 81 PHE A O 1
ATOM 639 N N . SER A 1 82 ? -7.377 -0.649 16.896 1.00 68.69 82 SER A N 1
ATOM 640 C CA . SER A 1 82 ? -8.186 -0.582 18.114 1.00 68.69 82 SER A CA 1
ATOM 641 C C . SER A 1 82 ? -7.552 0.266 19.219 1.00 68.69 82 SER A C 1
ATOM 643 O O . SER A 1 82 ? -8.265 0.728 20.109 1.00 68.69 82 SER A O 1
ATOM 645 N N . GLN A 1 83 ? -6.244 0.528 19.157 1.00 73.12 83 GLN A N 1
ATOM 646 C CA . GLN A 1 83 ? -5.530 1.420 20.075 1.00 73.12 83 GLN A CA 1
ATOM 647 C C . GLN A 1 83 ? -5.711 2.914 19.748 1.00 73.12 83 GLN A C 1
ATOM 649 O O . GLN A 1 83 ? -5.465 3.753 20.610 1.00 73.12 83 GLN A O 1
ATOM 654 N N . LEU A 1 84 ? -6.153 3.274 18.536 1.00 76.69 84 LEU A N 1
ATOM 655 C CA . LEU A 1 84 ? -6.403 4.670 18.165 1.00 76.69 84 LEU A CA 1
ATOM 656 C C . LEU A 1 84 ? -7.685 5.190 18.824 1.00 76.69 84 LEU A C 1
ATOM 658 O O . LEU A 1 84 ? -8.655 4.451 19.011 1.00 76.69 84 LEU A O 1
ATOM 662 N N . GLU A 1 85 ? -7.694 6.463 19.202 1.00 78.19 85 GLU A N 1
ATOM 663 C CA . GLU A 1 85 ? -8.870 7.121 19.774 1.00 78.19 85 GLU A CA 1
ATOM 664 C C . GLU A 1 85 ? -9.968 7.365 18.723 1.00 78.19 85 GLU A C 1
ATOM 666 O O . GLU A 1 85 ? -9.774 7.209 17.517 1.00 78.19 85 GLU A O 1
ATOM 671 N N . ASN A 1 86 ? -11.161 7.740 19.187 1.00 81.44 86 ASN A N 1
ATOM 672 C CA . ASN A 1 86 ? -12.227 8.168 18.287 1.00 81.44 86 ASN A CA 1
ATOM 673 C C . ASN A 1 86 ? -11.831 9.489 17.625 1.00 81.44 86 ASN A C 1
ATOM 675 O O . ASN A 1 86 ? -11.444 10.440 18.302 1.00 81.44 86 ASN A O 1
ATOM 679 N N . GLY A 1 87 ? -11.959 9.570 16.304 1.00 81.56 87 GLY A N 1
ATOM 680 C CA . GLY A 1 87 ? -11.511 10.744 15.573 1.00 81.56 87 GLY A CA 1
ATOM 681 C C . GLY A 1 87 ? -11.403 10.531 14.075 1.00 81.56 87 GLY A C 1
ATOM 682 O O . GLY A 1 87 ? -11.766 9.489 13.528 1.00 81.56 87 GLY A O 1
ATOM 683 N N . GLU A 1 88 ? -10.908 11.561 13.404 1.00 84.88 88 GLU A N 1
ATOM 684 C CA . GLU A 1 88 ? -10.642 11.525 11.975 1.00 84.88 88 GLU A CA 1
ATOM 685 C C . GLU A 1 88 ? -9.159 11.306 11.717 1.00 84.88 88 GLU A C 1
ATOM 687 O O . GLU A 1 88 ? -8.303 11.929 12.353 1.00 84.88 88 GLU A O 1
ATOM 692 N N . TYR A 1 89 ? -8.866 10.444 10.751 1.00 84.88 89 TYR A N 1
ATOM 693 C CA . TYR A 1 89 ? -7.505 10.095 10.388 1.00 84.88 89 TYR A CA 1
ATOM 694 C C . TYR A 1 89 ? -7.334 10.104 8.871 1.00 84.88 89 TYR A C 1
ATOM 696 O O . TYR A 1 89 ? -8.245 9.746 8.119 1.00 84.88 89 TYR A O 1
ATOM 704 N N . TRP A 1 90 ? -6.141 10.484 8.423 1.00 86.75 90 TRP A N 1
ATOM 705 C CA . TRP A 1 90 ? -5.673 10.203 7.071 1.00 86.75 90 TRP A CA 1
ATOM 706 C C . TRP A 1 90 ? -4.838 8.938 7.083 1.00 86.75 90 TRP A C 1
ATOM 708 O O . TRP A 1 90 ? -3.821 8.874 7.769 1.00 86.75 90 TRP A O 1
ATOM 718 N N . LEU A 1 91 ? -5.258 7.966 6.290 1.00 85.69 91 LEU A N 1
ATOM 719 C CA . LEU A 1 91 ? -4.488 6.784 5.966 1.00 85.69 91 LEU A CA 1
ATOM 720 C C . LEU A 1 91 ? -3.756 7.033 4.650 1.00 85.69 91 LEU A C 1
ATOM 722 O O . LEU A 1 91 ? -4.377 7.401 3.652 1.00 85.69 91 LEU A O 1
ATOM 726 N N . LYS A 1 92 ? -2.450 6.790 4.643 1.00 87.94 92 LYS A N 1
ATOM 727 C CA . LYS A 1 92 ? -1.612 6.818 3.449 1.00 87.94 92 LYS A CA 1
ATOM 728 C C . LYS A 1 92 ? -0.848 5.514 3.334 1.00 87.94 92 LYS A C 1
ATOM 730 O O . LYS A 1 92 ? -0.295 5.035 4.320 1.00 87.94 92 LYS A O 1
ATOM 735 N N . ILE A 1 93 ? -0.811 4.958 2.133 1.00 85.75 93 ILE A N 1
ATOM 736 C CA . ILE A 1 93 ? -0.102 3.718 1.829 1.00 85.75 93 ILE A CA 1
ATOM 737 C C . ILE A 1 93 ? 0.955 4.029 0.782 1.00 85.75 93 ILE A C 1
ATOM 739 O O . ILE A 1 93 ? 0.665 4.628 -0.258 1.00 85.75 93 ILE A O 1
ATOM 743 N N . TYR A 1 94 ? 2.179 3.605 1.064 1.00 86.62 94 TYR A N 1
ATOM 744 C CA . TYR A 1 94 ? 3.344 3.815 0.229 1.00 86.62 94 TYR A CA 1
ATOM 745 C C . TYR A 1 94 ? 3.950 2.481 -0.201 1.00 86.62 94 TYR A C 1
ATOM 747 O O . TYR A 1 94 ? 4.034 1.538 0.585 1.00 86.62 94 TYR A O 1
ATOM 755 N N . TYR A 1 95 ? 4.441 2.439 -1.434 1.00 84.75 95 TYR A N 1
ATOM 756 C CA . TYR A 1 95 ? 5.266 1.362 -1.971 1.00 84.75 95 TYR A CA 1
ATOM 757 C C . TYR A 1 95 ? 6.543 1.974 -2.547 1.00 84.75 95 TYR A C 1
ATOM 759 O O . TYR A 1 95 ? 6.461 2.910 -3.343 1.00 84.75 95 TYR A O 1
ATOM 767 N N . GLU A 1 96 ? 7.713 1.498 -2.110 1.00 84.81 96 GLU A N 1
ATOM 768 C CA . GLU A 1 96 ? 9.023 2.061 -2.489 1.00 84.81 96 GLU A CA 1
ATOM 769 C C . GLU A 1 96 ? 9.076 3.605 -2.383 1.00 84.81 96 GLU A C 1
ATOM 771 O O . GLU A 1 96 ? 9.455 4.298 -3.326 1.00 84.81 96 GLU A O 1
ATOM 776 N N . GLU A 1 97 ? 8.641 4.159 -1.241 1.00 84.44 97 GLU A N 1
ATOM 777 C CA . GLU A 1 97 ? 8.562 5.612 -0.960 1.00 84.44 97 GLU A CA 1
ATOM 778 C C . GLU A 1 97 ? 7.541 6.404 -1.803 1.00 84.44 97 GLU A C 1
ATOM 780 O O . GLU A 1 97 ? 7.396 7.615 -1.631 1.00 84.44 97 GLU A O 1
ATOM 785 N N . LYS A 1 98 ? 6.789 5.757 -2.700 1.00 83.88 98 LYS A N 1
ATOM 786 C CA . LYS A 1 98 ? 5.741 6.415 -3.489 1.00 83.88 98 LYS A CA 1
ATOM 787 C C . LYS A 1 98 ? 4.381 6.216 -2.853 1.00 83.88 98 LYS A C 1
ATOM 789 O O . LYS A 1 98 ? 3.996 5.085 -2.576 1.00 83.88 98 LYS A O 1
ATOM 794 N N . LEU A 1 99 ? 3.637 7.306 -2.686 1.00 85.44 99 LEU A N 1
ATOM 795 C CA . LEU A 1 99 ? 2.239 7.253 -2.269 1.00 85.44 99 LEU A CA 1
ATOM 796 C C . LEU A 1 99 ? 1.416 6.570 -3.369 1.00 85.44 99 LEU A C 1
ATOM 798 O O . LEU A 1 99 ? 1.358 7.068 -4.493 1.00 85.44 99 LEU A O 1
ATOM 802 N N . ILE A 1 100 ? 0.802 5.434 -3.044 1.00 84.31 100 ILE A N 1
ATOM 803 C CA . ILE A 1 100 ? -0.041 4.665 -3.973 1.00 84.31 100 ILE A CA 1
ATOM 804 C C . ILE A 1 100 ? -1.527 4.766 -3.632 1.00 84.31 100 ILE A C 1
ATOM 806 O O . ILE A 1 100 ? -2.367 4.561 -4.505 1.00 84.31 100 ILE A O 1
ATOM 810 N N . HIS A 1 101 ? -1.855 5.093 -2.380 1.00 82.94 101 HIS A N 1
ATOM 811 C CA . HIS A 1 101 ? -3.231 5.256 -1.936 1.00 82.94 101 HIS A CA 1
ATOM 812 C C . HIS A 1 101 ? -3.327 6.210 -0.748 1.00 82.94 101 HIS A C 1
ATOM 814 O O . HIS A 1 101 ? -2.486 6.185 0.152 1.00 82.94 101 HIS A O 1
ATOM 820 N N . GLU A 1 102 ? -4.385 7.014 -0.731 1.00 86.50 102 GLU A N 1
ATOM 821 C CA . GLU A 1 102 ? -4.764 7.833 0.410 1.00 86.50 102 GLU A CA 1
ATOM 822 C C . GLU A 1 102 ? -6.276 7.788 0.619 1.00 86.50 102 GLU A C 1
ATOM 824 O O . GLU A 1 102 ? -7.056 7.832 -0.333 1.00 86.50 102 GLU A O 1
ATOM 829 N N . GLN A 1 103 ? -6.692 7.714 1.879 1.00 82.94 103 GLN A N 1
ATOM 830 C CA . GLN A 1 103 ? -8.099 7.734 2.243 1.00 82.94 103 GLN A CA 1
ATOM 831 C C . GLN A 1 103 ? -8.295 8.396 3.606 1.00 82.94 103 GLN A C 1
ATOM 833 O O . GLN A 1 103 ? -7.503 8.220 4.532 1.00 82.94 103 GLN A O 1
ATOM 838 N N . ARG A 1 104 ? -9.394 9.143 3.743 1.00 83.19 104 ARG A N 1
ATOM 839 C CA . ARG A 1 104 ? -9.873 9.626 5.040 1.00 83.19 104 ARG A CA 1
ATOM 840 C C . ARG A 1 104 ? -10.715 8.543 5.706 1.00 83.19 104 ARG A C 1
ATOM 842 O O . ARG A 1 104 ? -11.660 8.034 5.101 1.00 83.19 104 ARG A O 1
ATOM 849 N N . ILE A 1 105 ? -10.393 8.230 6.953 1.00 80.56 105 ILE A N 1
ATOM 850 C CA . ILE A 1 105 ? -11.127 7.278 7.788 1.00 80.56 105 ILE A CA 1
ATOM 851 C C . ILE A 1 105 ? -11.644 7.983 9.043 1.00 80.56 105 ILE A C 1
ATOM 853 O O . ILE A 1 105 ? -11.034 8.932 9.541 1.00 80.56 105 ILE A O 1
ATOM 857 N N . ILE A 1 106 ? -12.792 7.532 9.543 1.00 80.25 106 ILE A N 1
ATOM 858 C CA . ILE A 1 106 ? -13.413 8.065 10.756 1.00 80.25 106 ILE A CA 1
ATOM 859 C C . ILE A 1 106 ? -13.589 6.904 11.729 1.00 80.25 106 ILE A C 1
ATOM 861 O O . ILE A 1 106 ? -14.339 5.969 11.451 1.00 80.25 106 ILE A O 1
ATOM 865 N N . LEU A 1 107 ? -12.901 6.974 12.866 1.00 77.50 107 LEU A N 1
ATOM 866 C CA . LEU A 1 107 ? -13.021 6.011 13.953 1.00 77.50 107 LEU A CA 1
ATOM 867 C C . LEU A 1 107 ? -14.097 6.482 14.931 1.00 77.50 107 LEU A C 1
ATOM 869 O O . LEU A 1 107 ? -14.003 7.566 15.512 1.00 77.50 107 LEU A O 1
ATOM 873 N N . LYS A 1 108 ? -15.125 5.652 15.104 1.00 72.00 108 LYS A N 1
ATOM 874 C CA . LYS A 1 108 ? -16.176 5.807 16.116 1.00 72.00 108 LYS A CA 1
ATOM 875 C C . LYS A 1 108 ? -16.398 4.458 16.796 1.00 72.00 108 LYS A C 1
ATOM 877 O O . LYS A 1 108 ? -17.150 3.649 16.263 1.00 72.00 108 LYS A O 1
ATOM 882 N N . LYS A 1 109 ? -15.708 4.228 17.911 1.00 64.38 109 LYS A N 1
ATOM 883 C CA . LYS A 1 109 ? -15.995 3.158 18.875 1.00 64.38 109 LYS A CA 1
ATOM 884 C C . LYS A 1 109 ? -17.277 3.457 19.637 1.00 64.38 109 LYS A C 1
ATOM 886 O O . LYS A 1 109 ? -17.475 4.656 19.954 1.00 64.38 109 LYS A O 1
#

InterPro domains:
  IPR026444 Secretion system, C-terminal sorting domain [PF18962] (36-107)

pLDDT: mean 76.6, std 12.28, range [40.28, 95.88]

Radius of gyration: 18.79 Å; Cα contacts (8 Å, |Δi|>4): 243; chains: 1; bounding box: 42×30×55 Å

Nearest PDB structures (foldseek):
  8dwo-assembly1_K  TM=5.546E-01  e=2.153E-01  Eastern equine encephalitis virus
  7n69-assembly1_L  TM=4.942E-01  e=1.739E-01  Eastern equine encephalitis virus (strain Florida 91-469)
  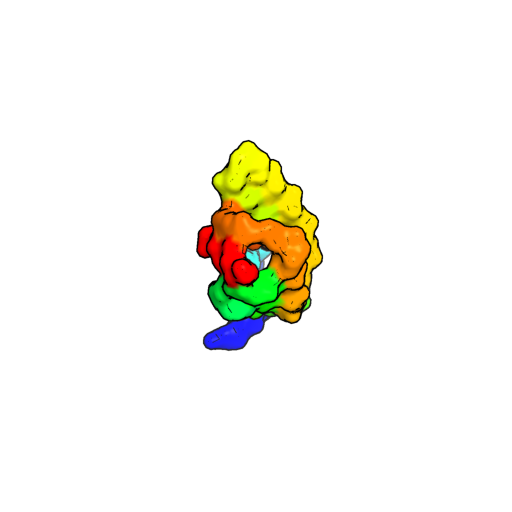8ua4-assembly1_B  TM=6.094E-01  e=5.327E-01  Eastern equine encephalitis virus
  5uv8-assembly2_G  TM=4.104E-01  e=4.081E-01  Homo sapiens
  2yew-assembly1_F  TM=3.659E-01  e=1.467E+00  Barmah Forest virus

M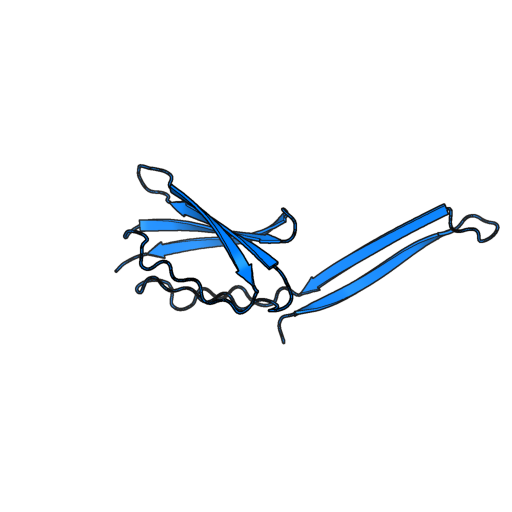ean predicted aligned error: 10.02 Å

Sequence (109 aa):
MPSGGSISFKVDAKSVNGQTIKTRNITFYNFGSFMVFPNPSKGNFQIDLNPELEFKIEIIGLGHTIQRQHLSIKGDDMVDFSQLENGEYWLKIYYEEKLIHEQRIILKK

Foldseek 3Di:
DQAWDKDKDWDFDADPVGDGPDIDIDMDHRQDDQDQPPLAQPQKGFAQGHQVFKKWKWKFFPPPDTDIDIDIDGRGDIDGRNVDDFGKIKIFIDGPNDTPDIDIGGYND

Solvent-accessible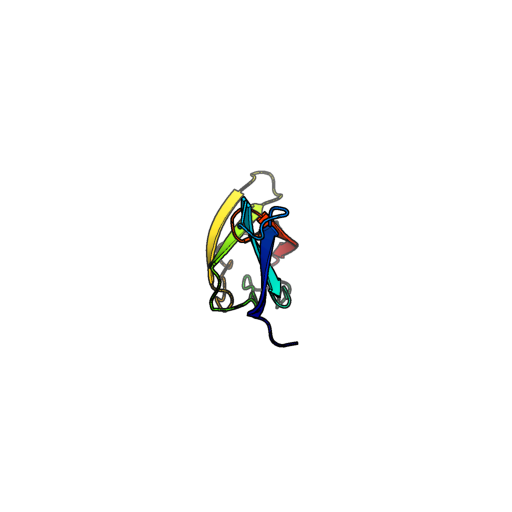 surface area (backbone atoms only — not comparable to full-atom values): 6283 Å² total; per-residue (Å²): 127,85,50,48,51,69,51,78,45,80,48,69,44,58,47,98,86,67,49,74,76,45,77,45,80,47,75,47,75,43,57,52,54,90,47,73,44,60,73,31,44,79,27,40,40,39,46,51,31,23,61,92,42,68,32,39,36,40,39,37,36,69,58,100,62,76,45,77,47,80,47,81,42,41,16,66,44,74,48,78,42,66,86,57,70,73,44,47,32,40,40,36,35,24,47,93,91,37,81,77,47,75,48,80,46,57,34,50,118

Organism: NCBI:txid758820